Protein AF-A0A554LM55-F1 (afdb_monomer_lite)

Structure (mmCIF, N/CA/C/O backbone):
data_AF-A0A554LM55-F1
#
_entry.id   AF-A0A554LM55-F1
#
loop_
_atom_site.group_PDB
_atom_site.id
_atom_site.type_symbol
_atom_site.label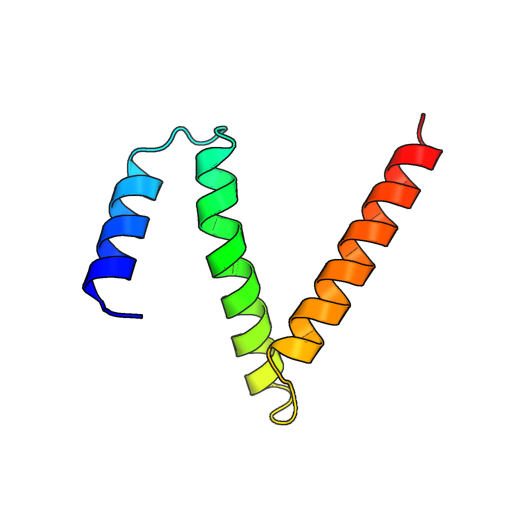_atom_id
_atom_site.label_alt_id
_atom_site.label_comp_id
_atom_site.label_asym_id
_atom_site.label_entity_id
_atom_site.label_seq_id
_atom_site.pdbx_PDB_ins_code
_atom_site.Cartn_x
_atom_site.Cartn_y
_atom_site.Cartn_z
_atom_site.occupancy
_atom_site.B_iso_or_equiv
_atom_site.auth_seq_id
_atom_site.auth_comp_id
_atom_site.auth_asym_id
_atom_site.auth_atom_id
_atom_site.pdbx_PDB_model_num
ATOM 1 N N . MET A 1 1 ? 0.273 -13.263 1.636 1.00 59.12 1 MET A N 1
ATOM 2 C CA . MET A 1 1 ? -0.451 -12.860 2.871 1.00 59.12 1 MET A CA 1
ATOM 3 C C . MET A 1 1 ? -1.572 -13.856 3.060 1.00 59.12 1 MET A C 1
ATOM 5 O O . MET A 1 1 ? -2.271 -14.085 2.087 1.00 59.12 1 MET A O 1
ATOM 9 N N . SER A 1 2 ? -1.739 -14.444 4.245 1.00 77.56 2 SER A N 1
ATOM 10 C CA . SER A 1 2 ? -2.904 -15.299 4.501 1.00 77.56 2 SER A CA 1
ATOM 11 C C . SER A 1 2 ? -4.166 -14.444 4.656 1.00 77.56 2 SER A C 1
ATOM 13 O O . SER A 1 2 ? -4.095 -13.309 5.141 1.00 77.56 2 SER A O 1
ATOM 15 N N . ASN A 1 3 ? -5.323 -14.996 4.291 1.00 74.25 3 ASN A N 1
ATOM 16 C CA . ASN A 1 3 ? -6.624 -14.333 4.440 1.00 74.25 3 ASN A CA 1
ATOM 17 C C . ASN A 1 3 ? -6.897 -13.901 5.895 1.00 74.25 3 ASN A C 1
ATOM 19 O O . ASN A 1 3 ? -7.459 -12.835 6.135 1.00 74.25 3 ASN A O 1
ATOM 23 N N . THR A 1 4 ? -6.383 -14.653 6.874 1.00 81.44 4 THR A N 1
ATOM 24 C CA . THR A 1 4 ? -6.427 -14.324 8.309 1.00 81.44 4 THR A CA 1
ATOM 25 C C . THR A 1 4 ? -5.692 -13.033 8.679 1.00 81.44 4 THR A C 1
ATOM 27 O O . THR A 1 4 ? -6.147 -12.286 9.549 1.00 81.44 4 THR A O 1
ATOM 30 N N . LYS A 1 5 ? -4.575 -12.707 8.015 1.00 76.88 5 LYS A N 1
ATOM 31 C CA . LYS A 1 5 ? -3.871 -11.435 8.258 1.00 76.88 5 LYS A CA 1
ATOM 32 C C . LYS A 1 5 ? -4.684 -10.244 7.748 1.00 76.88 5 LYS A C 1
ATOM 34 O O . LYS A 1 5 ? -4.718 -9.210 8.408 1.00 76.88 5 LYS A O 1
ATOM 39 N N . ILE A 1 6 ? -5.365 -10.401 6.613 1.00 73.50 6 ILE A N 1
ATOM 40 C CA . ILE A 1 6 ? -6.178 -9.343 5.998 1.00 73.50 6 ILE A CA 1
ATOM 41 C C . ILE A 1 6 ? -7.391 -9.020 6.876 1.00 73.50 6 ILE A C 1
ATOM 43 O O . ILE A 1 6 ? -7.604 -7.857 7.219 1.00 73.50 6 ILE A O 1
ATOM 47 N N . THR A 1 7 ? -8.137 -10.036 7.317 1.00 83.25 7 THR A N 1
ATOM 48 C CA . THR A 1 7 ? -9.307 -9.845 8.192 1.00 83.25 7 THR A CA 1
ATOM 49 C C . THR A 1 7 ? -8.929 -9.236 9.540 1.00 83.25 7 THR A C 1
ATOM 51 O O . THR A 1 7 ? -9.644 -8.379 10.058 1.00 83.25 7 THR A O 1
ATOM 5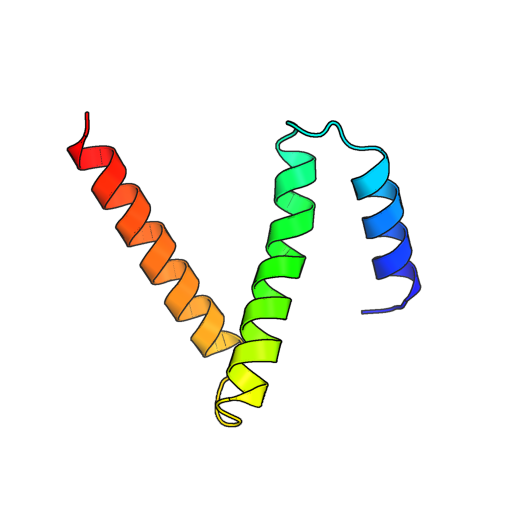4 N N . THR A 1 8 ? -7.772 -9.605 10.090 1.00 85.88 8 THR A N 1
ATOM 55 C CA . THR A 1 8 ? -7.260 -9.017 11.336 1.00 85.88 8 THR A CA 1
ATOM 56 C C . THR A 1 8 ? -6.926 -7.532 11.176 1.00 85.88 8 THR A C 1
ATOM 58 O O . THR A 1 8 ? -7.262 -6.730 12.048 1.00 85.88 8 THR A O 1
ATOM 61 N N . ILE A 1 9 ? -6.285 -7.146 10.069 1.00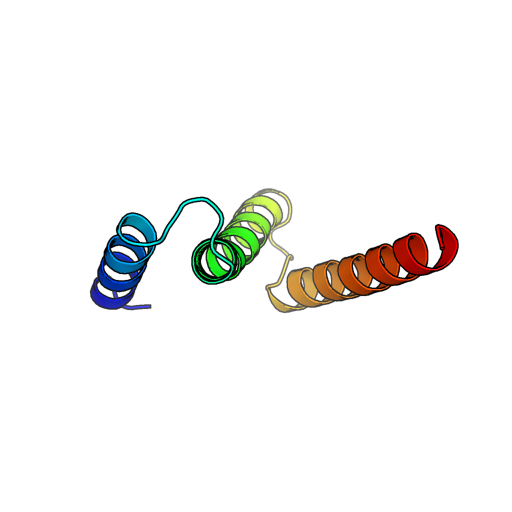 81.50 9 ILE A N 1
ATOM 62 C CA . ILE A 1 9 ? -5.976 -5.739 9.776 1.00 81.50 9 ILE A CA 1
ATOM 63 C C . ILE A 1 9 ? -7.268 -4.938 9.593 1.00 81.50 9 ILE A C 1
ATOM 65 O O . ILE A 1 9 ? -7.393 -3.866 10.180 1.00 81.50 9 ILE A O 1
ATOM 69 N N . LEU A 1 10 ? -8.253 -5.482 8.870 1.00 82.69 10 LEU A N 1
ATOM 70 C CA . LEU A 1 10 ? -9.547 -4.829 8.658 1.00 82.69 10 LEU A CA 1
ATOM 71 C C . LEU A 1 10 ? -10.300 -4.590 9.977 1.00 82.69 10 LEU A C 1
ATOM 73 O O . LEU A 1 10 ? -10.754 -3.477 10.230 1.00 82.69 10 LEU A O 1
ATOM 77 N N . LYS A 1 11 ? -10.366 -5.597 10.859 1.00 88.38 11 LYS A N 1
ATOM 78 C CA . LYS A 1 11 ? -10.989 -5.458 12.188 1.00 88.38 11 LYS A CA 1
ATOM 79 C C . LYS A 1 11 ? -10.293 -4.396 13.041 1.00 88.38 11 LYS A C 1
ATOM 81 O O . LYS A 1 11 ? -10.954 -3.628 13.735 1.00 88.38 11 LYS A O 1
ATOM 86 N N . LYS A 1 12 ? -8.956 -4.340 13.004 1.00 86.25 12 LYS A N 1
ATOM 87 C CA . LYS A 1 12 ? -8.183 -3.316 13.728 1.00 86.25 12 LYS A CA 1
ATOM 88 C C . LYS A 1 12 ? -8.448 -1.921 13.165 1.00 86.25 12 LYS A C 1
ATOM 90 O O . LYS A 1 12 ? -8.701 -1.002 13.939 1.00 86.25 12 LYS A O 1
ATOM 95 N N . TYR A 1 13 ? -8.467 -1.790 11.840 1.00 83.81 13 TYR A N 1
ATOM 96 C CA . TYR A 1 13 ? -8.788 -0.553 11.134 1.00 83.81 13 TYR A CA 1
ATOM 97 C C . TYR A 1 13 ? -10.174 -0.002 11.515 1.00 83.81 13 TYR A C 1
ATOM 99 O O . TYR A 1 13 ? -10.284 1.163 11.890 1.00 83.81 13 TYR A O 1
ATOM 107 N N . GLN A 1 14 ? -11.213 -0.846 11.508 1.00 86.75 14 GLN A N 1
ATOM 108 C CA . GLN A 1 14 ? -12.585 -0.449 11.862 1.00 86.75 14 GLN A CA 1
ATOM 109 C C . GLN A 1 14 ? -12.698 0.108 13.288 1.00 86.75 14 GLN A C 1
ATOM 111 O O . GLN A 1 14 ? -13.454 1.044 13.525 1.00 86.75 14 GLN A O 1
ATOM 116 N N . LYS A 1 15 ? -11.914 -0.432 14.228 1.00 88.75 15 LYS A N 1
ATOM 117 C CA . LYS A 1 15 ? -11.886 0.015 15.629 1.00 88.75 15 LYS A CA 1
ATOM 118 C C . LYS A 1 15 ? -11.036 1.266 15.864 1.00 88.75 15 LYS A C 1
ATOM 120 O O . LYS A 1 15 ? -11.015 1.783 16.976 1.00 88.75 15 LYS A O 1
ATOM 125 N N . THR A 1 16 ? -10.280 1.737 14.869 1.00 88.06 16 THR A N 1
ATOM 126 C CA . THR A 1 16 ? -9.383 2.883 15.058 1.00 88.06 16 THR A CA 1
ATOM 127 C C . THR A 1 16 ? -10.109 4.200 14.789 1.00 88.06 16 THR A C 1
ATOM 129 O O . THR A 1 16 ? -10.808 4.326 13.783 1.00 88.06 16 THR A O 1
ATOM 132 N N . SER A 1 17 ? -9.889 5.210 15.639 1.00 86.50 17 SER A N 1
ATOM 133 C CA . SER A 1 17 ? -10.471 6.549 15.452 1.00 86.50 17 SER A CA 1
ATOM 134 C C . SER A 1 17 ? -10.150 7.118 1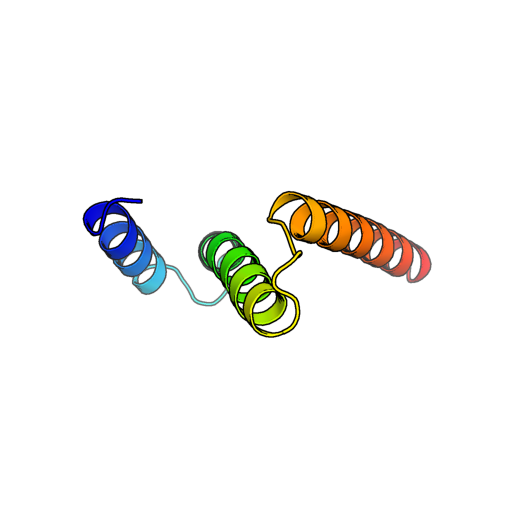4.055 1.00 86.50 17 SER A C 1
ATOM 136 O O . SER A 1 17 ? -9.003 6.963 13.603 1.00 86.50 17 SER A O 1
ATOM 138 N N . PRO A 1 18 ? -11.121 7.775 13.379 1.00 79.56 18 PRO A N 1
ATOM 139 C CA . PRO A 1 18 ? -10.966 8.351 12.039 1.00 79.56 18 PRO A CA 1
ATOM 140 C C . PRO A 1 18 ? -9.700 9.197 11.857 1.00 79.56 18 PRO A C 1
ATOM 142 O O . PRO A 1 18 ? -9.010 9.059 10.851 1.00 79.56 18 PRO A O 1
ATOM 145 N N . ASN A 1 19 ? -9.335 9.985 12.871 1.00 79.88 19 ASN A N 1
ATOM 146 C CA . ASN A 1 19 ? -8.210 10.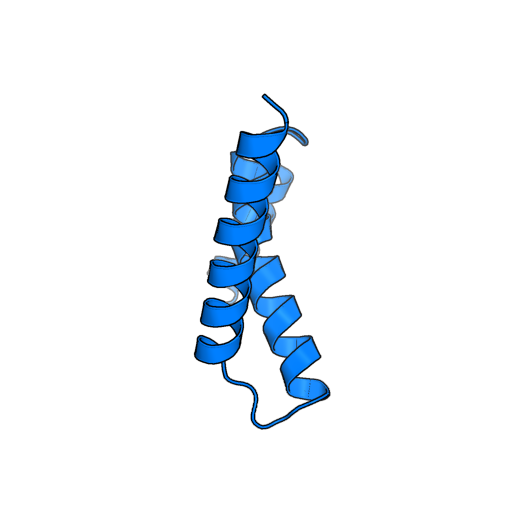925 12.805 1.00 79.88 19 ASN A CA 1
ATOM 147 C C . ASN A 1 19 ? -6.896 10.366 13.377 1.00 79.88 19 ASN A C 1
ATOM 149 O O . ASN A 1 19 ? -5.893 11.073 13.467 1.00 79.88 19 ASN A O 1
ATOM 153 N N . SER A 1 20 ? -6.865 9.092 13.777 1.00 84.31 20 SER A N 1
ATOM 154 C CA . SER A 1 20 ? -5.678 8.511 14.410 1.00 84.31 20 SER A CA 1
ATOM 155 C C . SER A 1 20 ? -4.547 8.227 13.411 1.00 84.31 20 SER A C 1
ATOM 157 O O . SER A 1 20 ? -4.763 7.706 12.313 1.00 84.31 20 SER A O 1
ATOM 159 N N . LYS A 1 21 ? -3.296 8.459 13.837 1.00 81.62 21 LYS A N 1
ATOM 160 C CA . LYS A 1 21 ? -2.092 8.071 13.071 1.00 81.62 21 LYS A CA 1
ATOM 161 C C . LYS A 1 21 ? -2.081 6.572 12.730 1.00 81.62 21 LYS A C 1
ATOM 163 O O . LYS A 1 21 ? -1.682 6.189 11.632 1.00 81.62 21 LYS A O 1
ATOM 168 N N . ARG A 1 22 ? -2.592 5.718 13.630 1.00 81.56 22 ARG A N 1
ATOM 169 C CA . ARG A 1 22 ? -2.745 4.270 13.388 1.00 81.56 22 ARG A CA 1
ATOM 170 C C . ARG A 1 22 ? -3.658 3.974 12.201 1.00 81.56 22 ARG A C 1
ATOM 172 O O . ARG A 1 22 ? -3.308 3.126 11.386 1.00 81.56 22 ARG A O 1
ATOM 179 N N . ARG A 1 23 ? -4.777 4.691 12.056 1.00 81.81 23 ARG A N 1
ATOM 180 C CA . ARG A 1 23 ? -5.696 4.496 10.928 1.00 81.81 23 ARG A CA 1
ATOM 181 C C . ARG A 1 23 ? -5.018 4.805 9.594 1.00 81.81 23 ARG A C 1
ATOM 183 O O . ARG A 1 23 ? -5.089 3.988 8.681 1.00 81.81 23 ARG A O 1
ATOM 190 N N . LYS A 1 24 ? -4.263 5.908 9.530 1.00 79.75 24 LYS A N 1
ATOM 191 C CA . LYS A 1 24 ? -3.429 6.262 8.366 1.00 79.75 24 LYS A CA 1
ATOM 192 C C . LYS A 1 24 ? -2.381 5.183 8.054 1.00 79.75 24 LYS A C 1
ATOM 194 O O . LYS A 1 24 ? -2.195 4.825 6.896 1.00 79.75 24 LYS A O 1
ATOM 199 N N . SER A 1 25 ? -1.749 4.588 9.072 1.00 80.38 25 SER A N 1
ATOM 200 C CA . SER A 1 25 ? -0.768 3.510 8.848 1.00 80.38 25 SER A CA 1
ATOM 201 C C . SER A 1 25 ? -1.369 2.223 8.270 1.00 80.38 25 SER A C 1
ATOM 203 O O . SER A 1 25 ? -0.674 1.499 7.562 1.00 80.38 25 SER A O 1
ATOM 205 N N . TYR A 1 26 ? -2.650 1.931 8.528 1.00 78.12 26 TYR A N 1
ATOM 206 C CA . TYR A 1 26 ? -3.311 0.779 7.907 1.00 78.12 26 TYR A CA 1
ATOM 207 C C . TYR A 1 26 ? -3.551 1.000 6.410 1.00 78.12 26 TYR A C 1
ATOM 209 O O . TYR A 1 26 ? -3.489 0.044 5.636 1.00 78.12 26 TYR A O 1
ATOM 217 N N . PHE A 1 27 ? -3.763 2.252 5.997 1.00 76.19 27 PHE A N 1
ATOM 218 C CA . PHE A 1 27 ? -3.950 2.607 4.595 1.00 76.19 27 PHE A CA 1
ATOM 219 C C . PHE A 1 27 ? -2.662 2.603 3.784 1.00 76.19 27 PHE A C 1
ATOM 221 O O . PHE A 1 27 ? -2.695 2.152 2.647 1.00 76.19 27 PHE A O 1
ATOM 228 N N . SER A 1 28 ? -1.520 2.987 4.353 1.00 77.62 28 SER A N 1
ATOM 229 C CA . SER A 1 28 ? -0.271 3.098 3.580 1.00 77.62 28 SER A CA 1
ATOM 230 C C . SER A 1 28 ? 0.144 1.785 2.892 1.00 77.62 28 SER A C 1
ATOM 232 O O . SER A 1 28 ? 0.605 1.772 1.747 1.00 77.62 28 SER A O 1
ATOM 234 N N . ALA A 1 29 ? -0.067 0.644 3.559 1.00 74.75 29 ALA A N 1
ATOM 235 C CA . ALA A 1 29 ? 0.203 -0.674 2.989 1.00 74.75 29 ALA A CA 1
ATOM 236 C C . ALA A 1 29 ? -0.800 -1.059 1.887 1.00 74.75 29 ALA A C 1
ATOM 238 O O . ALA A 1 29 ? -0.446 -1.780 0.949 1.00 74.75 29 ALA A O 1
ATOM 239 N N . PHE A 1 30 ? -2.046 -0.598 2.010 1.00 80.44 30 PHE A N 1
ATOM 240 C CA . PHE A 1 30 ? -3.093 -0.809 1.018 1.00 80.44 30 PHE A CA 1
ATOM 241 C C . PHE A 1 30 ? -2.869 0.072 -0.216 1.00 80.44 30 PHE A C 1
ATOM 243 O O . PHE A 1 30 ? -2.815 -0.451 -1.325 1.00 80.44 30 PHE A O 1
ATOM 250 N N . GLU A 1 31 ? -2.634 1.369 -0.022 1.00 84.38 31 GLU A N 1
ATOM 251 C CA . GLU A 1 31 ? -2.355 2.354 -1.070 1.00 84.38 31 GLU A CA 1
ATOM 252 C C . GLU A 1 31 ? -1.191 1.916 -1.954 1.00 84.38 31 GLU A C 1
ATOM 254 O O . GLU A 1 31 ? -1.345 1.811 -3.169 1.00 84.38 31 GLU A O 1
ATOM 259 N N . LYS A 1 32 ? -0.049 1.544 -1.359 1.00 87.44 32 LYS A N 1
ATOM 260 C CA . LYS A 1 32 ? 1.112 1.066 -2.126 1.00 87.44 32 LYS A CA 1
ATOM 261 C C . LYS A 1 32 ? 0.765 -0.133 -3.016 1.00 87.44 32 LYS A C 1
ATOM 263 O O . LYS A 1 32 ? 1.218 -0.211 -4.158 1.00 87.44 32 LYS A O 1
ATOM 268 N N . LYS A 1 33 ? -0.029 -1.080 -2.509 1.00 87.62 33 LYS A N 1
ATOM 269 C CA . LYS A 1 33 ? -0.454 -2.251 -3.289 1.00 87.62 33 LYS A CA 1
ATOM 270 C C . LYS A 1 33 ? -1.445 -1.893 -4.384 1.00 87.62 33 LYS A C 1
ATOM 272 O O . LYS A 1 33 ? -1.362 -2.491 -5.452 1.00 87.62 33 LYS A O 1
ATOM 277 N N . MET A 1 34 ? -2.366 -0.972 -4.119 1.00 90.38 34 MET A N 1
ATOM 278 C CA . MET A 1 34 ? -3.308 -0.487 -5.121 1.00 90.38 34 MET A CA 1
ATOM 279 C C . MET A 1 34 ? -2.564 0.187 -6.267 1.00 90.38 34 MET A C 1
ATOM 281 O O . MET A 1 34 ? -2.743 -0.238 -7.400 1.00 90.38 34 MET A O 1
ATOM 285 N N . ILE A 1 35 ? -1.642 1.105 -5.960 1.00 92.81 35 ILE A N 1
ATOM 286 C CA . ILE A 1 35 ? -0.790 1.771 -6.955 1.00 92.81 35 ILE A CA 1
ATOM 287 C C . ILE A 1 35 ? -0.032 0.743 -7.792 1.00 92.81 35 ILE A C 1
ATOM 289 O O . ILE A 1 35 ? -0.028 0.832 -9.014 1.00 92.81 35 ILE A O 1
ATOM 293 N N . TYR A 1 36 ? 0.586 -0.263 -7.164 1.00 94.81 36 TYR A N 1
ATOM 294 C CA . TYR A 1 36 ? 1.261 -1.324 -7.914 1.00 94.81 36 TYR A CA 1
ATOM 295 C C . TYR A 1 36 ? 0.306 -2.095 -8.826 1.00 94.81 36 TYR A C 1
ATOM 297 O O . TYR A 1 36 ? 0.645 -2.353 -9.972 1.00 94.81 36 TYR A O 1
ATOM 305 N N . ARG A 1 37 ? -0.877 -2.481 -8.340 1.00 93.81 37 ARG A N 1
ATOM 306 C CA . ARG A 1 37 ? -1.838 -3.252 -9.137 1.00 93.81 37 ARG A CA 1
ATOM 307 C C . ARG A 1 37 ? -2.328 -2.465 -10.347 1.00 93.81 37 ARG A C 1
ATOM 309 O O . ARG A 1 37 ? -2.302 -3.018 -11.437 1.00 93.81 37 ARG A O 1
ATOM 316 N N . THR A 1 38 ? -2.708 -1.203 -10.162 1.00 94.56 38 THR A N 1
ATOM 317 C CA . THR A 1 38 ? -3.192 -0.343 -11.253 1.00 94.56 38 THR A CA 1
ATOM 318 C C . THR A 1 38 ? -2.084 -0.028 -12.260 1.00 94.56 38 THR A C 1
ATOM 320 O O . THR A 1 38 ? -2.271 -0.159 -13.464 1.00 94.56 38 THR A O 1
ATOM 323 N N . THR A 1 39 ? -0.872 0.279 -11.793 1.00 93.50 39 THR A N 1
ATOM 324 C CA . THR A 1 39 ? 0.263 0.511 -12.707 1.00 93.50 39 THR A CA 1
ATOM 325 C C . THR A 1 39 ? 0.723 -0.760 -13.414 1.00 93.50 39 THR A C 1
ATOM 327 O O . THR A 1 39 ? 1.190 -0.692 -14.544 1.00 93.50 39 THR A O 1
ATOM 330 N N . LYS A 1 40 ? 0.582 -1.935 -12.791 1.00 94.56 40 LYS A N 1
ATOM 331 C CA . LYS A 1 40 ? 0.889 -3.223 -13.424 1.00 94.56 40 LYS A CA 1
ATOM 332 C C . LYS A 1 40 ? -0.116 -3.584 -14.514 1.00 94.56 40 LYS A C 1
ATOM 334 O O . LYS A 1 40 ? 0.291 -4.192 -15.499 1.00 94.56 40 LYS A O 1
ATOM 339 N N . THR A 1 41 ? -1.396 -3.239 -14.341 1.00 94.38 41 THR A N 1
ATOM 340 C CA . THR A 1 41 ? -2.412 -3.464 -15.380 1.00 94.38 41 THR A CA 1
ATOM 341 C C . THR A 1 41 ? -2.159 -2.607 -16.613 1.00 94.38 41 THR A C 1
ATOM 343 O O . THR A 1 41 ? -2.323 -3.095 -17.722 1.00 94.38 41 THR A O 1
ATOM 346 N N . GLU A 1 42 ? -1.706 -1.367 -16.430 1.00 94.12 42 GLU A N 1
ATOM 347 C CA . GLU A 1 42 ? -1.389 -0.454 -17.538 1.00 94.12 42 GLU A CA 1
ATOM 348 C C . GLU A 1 42 ? -0.002 -0.722 -18.140 1.00 94.12 42 GLU A C 1
ATOM 350 O O . GLU A 1 42 ? 0.197 -0.612 -19.345 1.00 94.12 42 GLU A O 1
ATOM 355 N N . ASN A 1 43 ? 0.967 -1.102 -17.306 1.00 94.94 43 ASN A N 1
ATOM 356 C CA . ASN A 1 43 ? 2.323 -1.433 -17.717 1.00 94.94 43 ASN A CA 1
ATOM 357 C C . ASN A 1 43 ? 2.795 -2.733 -17.036 1.00 94.94 43 ASN A C 1
ATOM 359 O O . ASN A 1 43 ? 3.335 -2.699 -15.917 1.00 94.94 43 ASN A O 1
ATOM 363 N N . PRO A 1 44 ? 2.680 -3.881 -17.730 1.00 95.00 44 PRO A N 1
ATOM 364 C CA . PRO A 1 44 ? 3.066 -5.188 -17.209 1.00 95.00 44 PRO A CA 1
ATOM 365 C C . PRO A 1 44 ? 4.547 -5.327 -16.844 1.00 95.00 44 PRO A C 1
ATOM 367 O O . PRO A 1 44 ? 4.890 -6.240 -16.099 1.00 95.00 44 PRO A O 1
ATOM 370 N N . SER A 1 45 ? 5.441 -4.441 -17.293 1.00 95.75 45 SER A N 1
ATOM 371 C CA . SER A 1 45 ? 6.854 -4.459 -16.874 1.00 95.75 45 SER A CA 1
ATOM 372 C C . SER A 1 45 ? 7.074 -3.867 -15.474 1.00 95.75 45 SER A C 1
ATOM 374 O O . SER A 1 45 ? 8.126 -4.066 -14.864 1.00 95.75 45 SER A O 1
ATOM 376 N N . THR A 1 46 ? 6.066 -3.188 -14.914 1.00 95.12 46 THR A N 1
ATOM 377 C CA . THR A 1 46 ? 6.169 -2.526 -13.610 1.00 95.12 46 THR A CA 1
ATOM 378 C C . THR A 1 46 ? 6.490 -3.528 -12.503 1.00 95.12 46 THR A C 1
ATOM 380 O O . THR A 1 46 ? 5.869 -4.589 -12.378 1.00 95.12 46 THR A O 1
ATOM 383 N N . SER A 1 47 ? 7.455 -3.177 -11.655 1.00 95.88 47 SER A N 1
ATOM 384 C CA . SER A 1 47 ? 7.828 -3.941 -10.466 1.00 95.88 47 SER A CA 1
ATOM 385 C C . SER A 1 47 ? 7.468 -3.174 -9.194 1.00 95.88 47 SER A C 1
ATOM 387 O O . SER A 1 47 ? 7.384 -1.942 -9.185 1.00 95.88 47 SER A O 1
ATOM 389 N N . MET A 1 48 ? 7.299 -3.894 -8.083 1.00 93.19 48 MET A N 1
ATOM 390 C CA . MET A 1 48 ? 7.073 -3.264 -6.778 1.00 93.19 48 MET A CA 1
ATOM 391 C C . MET A 1 48 ? 8.262 -2.374 -6.369 1.00 93.19 48 MET A C 1
ATOM 393 O O . MET A 1 48 ? 8.090 -1.355 -5.703 1.00 93.19 48 MET A O 1
ATOM 397 N N . GLN A 1 49 ? 9.475 -2.731 -6.793 1.00 95.12 49 GLN A N 1
ATOM 398 C CA . GLN A 1 49 ? 10.702 -1.973 -6.573 1.00 95.12 49 GLN A CA 1
ATOM 399 C C . GLN A 1 49 ? 10.639 -0.608 -7.269 1.00 95.12 49 GLN A C 1
ATOM 401 O O . GLN A 1 49 ? 10.959 0.407 -6.647 1.00 95.12 49 GLN A O 1
ATOM 406 N N . THR A 1 50 ? 10.157 -0.562 -8.514 1.00 94.69 50 THR A N 1
ATOM 407 C CA . THR A 1 50 ? 9.951 0.689 -9.260 1.00 94.69 50 THR A CA 1
ATOM 408 C C . THR A 1 50 ? 8.957 1.598 -8.540 1.00 94.69 50 THR A C 1
ATOM 410 O O . THR A 1 50 ? 9.262 2.763 -8.285 1.00 94.69 50 THR A O 1
ATOM 413 N N . VAL A 1 51 ? 7.811 1.051 -8.118 1.00 93.19 51 VAL A N 1
ATOM 414 C CA . VAL A 1 51 ? 6.792 1.791 -7.350 1.00 93.19 51 VAL A CA 1
ATOM 415 C C . VAL A 1 51 ? 7.381 2.352 -6.053 1.00 93.19 51 VAL A C 1
ATOM 417 O O . VAL A 1 51 ? 7.212 3.531 -5.747 1.00 93.19 51 VAL A O 1
ATOM 420 N N . ASN A 1 52 ? 8.143 1.545 -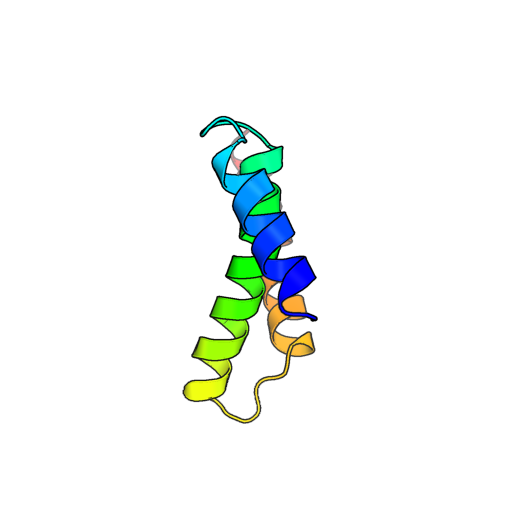5.309 1.00 93.38 52 ASN A N 1
ATOM 421 C CA . ASN A 1 52 ? 8.812 1.986 -4.083 1.00 93.38 52 ASN A CA 1
ATOM 422 C C . ASN A 1 52 ? 9.778 3.154 -4.326 1.00 93.38 52 ASN A C 1
ATOM 424 O O . ASN A 1 52 ? 9.810 4.093 -3.529 1.00 93.38 52 ASN A O 1
ATOM 428 N N . LYS A 1 53 ? 10.554 3.105 -5.415 1.00 94.88 53 LYS A N 1
ATOM 429 C CA . LYS A 1 53 ? 11.510 4.159 -5.779 1.00 94.88 53 LYS A CA 1
ATOM 430 C C . LYS A 1 53 ? 10.796 5.479 -6.080 1.00 94.88 53 LYS A C 1
ATOM 432 O O . LYS A 1 53 ? 11.221 6.522 -5.585 1.00 94.88 53 LYS A O 1
ATOM 437 N N . VAL A 1 54 ? 9.694 5.429 -6.830 1.00 92.75 54 VAL A N 1
ATOM 438 C CA . VAL A 1 54 ? 8.883 6.612 -7.167 1.00 92.75 54 VAL A CA 1
ATOM 439 C C . VAL A 1 54 ? 8.247 7.218 -5.918 1.00 92.75 54 VAL A C 1
ATOM 441 O O . VAL A 1 54 ? 8.410 8.411 -5.675 1.00 92.75 54 VAL A O 1
ATOM 444 N N . LEU A 1 55 ? 7.595 6.404 -5.082 1.00 91.19 55 LEU A N 1
ATOM 445 C CA . LEU A 1 55 ? 6.965 6.881 -3.846 1.00 91.19 55 LEU A CA 1
ATOM 446 C C . LEU A 1 55 ? 7.979 7.520 -2.888 1.00 91.19 55 LEU A C 1
ATOM 448 O O . LEU A 1 55 ? 7.687 8.549 -2.287 1.00 91.19 55 LEU A O 1
ATOM 452 N N . ARG A 1 56 ? 9.192 6.958 -2.783 1.00 92.12 56 ARG A N 1
ATOM 453 C CA . ARG A 1 56 ? 10.269 7.550 -1.977 1.00 92.12 56 ARG A CA 1
ATOM 454 C C . ARG A 1 56 ? 10.706 8.908 -2.527 1.00 92.12 56 ARG A C 1
ATOM 456 O O . ARG A 1 56 ? 10.857 9.844 -1.752 1.00 92.12 56 ARG A O 1
ATOM 463 N N . LYS A 1 57 ? 10.875 9.029 -3.849 1.00 93.44 57 LYS A N 1
ATOM 464 C CA . LYS A 1 57 ? 11.242 10.298 -4.500 1.00 93.44 57 LYS A CA 1
ATOM 465 C C . LYS A 1 57 ? 10.161 11.369 -4.308 1.00 93.44 57 LYS A C 1
ATOM 467 O O . LYS A 1 57 ? 10.491 12.523 -4.063 1.00 93.44 57 LYS A O 1
ATOM 472 N N . LEU A 1 58 ? 8.885 10.985 -4.378 1.00 89.62 58 LEU A N 1
ATOM 473 C CA . LEU A 1 58 ? 7.760 11.885 -4.111 1.00 89.62 58 LEU A CA 1
ATOM 474 C C . LEU A 1 58 ? 7.732 12.359 -2.657 1.00 89.62 58 LEU A C 1
ATOM 476 O O . LEU A 1 58 ? 7.558 13.549 -2.426 1.00 89.62 58 LEU A O 1
ATOM 480 N N . ALA A 1 59 ? 7.948 11.462 -1.691 1.00 87.19 59 ALA A N 1
ATOM 481 C CA . ALA A 1 59 ? 7.982 11.825 -0.275 1.00 87.19 59 ALA A CA 1
ATOM 482 C C . ALA A 1 59 ? 9.085 12.849 0.038 1.00 87.19 59 ALA A C 1
ATOM 484 O O . ALA A 1 59 ? 8.826 13.827 0.731 1.00 87.19 59 ALA A O 1
ATOM 485 N N . VAL A 1 60 ? 10.286 12.664 -0.526 1.00 89.31 60 VAL A N 1
ATOM 486 C CA . VAL A 1 60 ? 11.392 13.630 -0.392 1.00 89.31 60 VAL A CA 1
ATOM 487 C C . VAL A 1 60 ? 10.998 14.989 -0.975 1.00 89.31 60 VAL A C 1
ATOM 489 O O . VAL A 1 60 ? 11.103 15.999 -0.290 1.00 89.31 60 VAL A O 1
ATOM 492 N N . LYS A 1 61 ? 10.449 15.006 -2.196 1.00 88.06 61 LYS A N 1
ATOM 493 C CA . LYS A 1 61 ? 10.046 16.245 -2.874 1.00 88.06 61 LYS A CA 1
ATOM 494 C C . LYS A 1 61 ? 8.930 17.002 -2.142 1.00 88.06 61 LYS A C 1
ATOM 496 O O . LYS A 1 61 ? 8.884 18.226 -2.188 1.00 88.06 61 LYS A O 1
ATOM 501 N N . LEU A 1 62 ? 8.004 16.287 -1.503 1.00 84.81 62 LEU A N 1
ATOM 502 C CA . LEU A 1 62 ? 6.951 16.904 -0.692 1.00 84.81 62 LEU A CA 1
ATOM 503 C C . LEU A 1 62 ? 7.529 17.552 0.570 1.00 84.81 62 LEU A C 1
ATOM 505 O O . LEU A 1 62 ? 7.171 18.685 0.868 1.00 84.81 62 LEU A O 1
ATOM 509 N N . ASN A 1 63 ? 8.468 16.882 1.240 1.00 80.38 63 ASN A N 1
ATOM 510 C CA . ASN A 1 63 ? 9.138 17.409 2.429 1.00 80.38 63 ASN A CA 1
ATOM 511 C C . ASN A 1 63 ? 9.995 18.651 2.117 1.00 80.38 63 ASN A C 1
ATOM 513 O O . ASN A 1 63 ? 9.975 19.625 2.857 1.00 80.38 63 ASN A O 1
ATOM 517 N N . GLU A 1 64 ? 10.703 18.654 0.983 1.00 77.62 64 GLU A N 1
ATOM 518 C CA . GLU A 1 64 ? 11.437 19.835 0.495 1.00 77.62 64 GLU A CA 1
ATOM 519 C C . GLU A 1 64 ? 10.508 21.031 0.231 1.00 77.62 64 GLU A C 1
ATOM 521 O O . GLU A 1 64 ? 10.878 22.176 0.472 1.00 77.62 64 GLU A O 1
ATOM 526 N N . LYS A 1 65 ? 9.290 20.772 -0.257 1.00 72.94 65 LYS A N 1
ATOM 527 C CA . LYS A 1 65 ? 8.304 21.812 -0.569 1.00 72.94 65 LYS A CA 1
ATOM 528 C C . LYS A 1 65 ? 7.598 22.361 0.676 1.00 72.94 65 LYS A C 1
ATOM 530 O O . LYS A 1 65 ? 7.178 23.515 0.649 1.00 72.94 65 LYS A O 1
ATOM 535 N N . GLU A 1 66 ? 7.448 21.555 1.727 1.00 66.94 66 GLU A N 1
ATOM 536 C CA . GLU A 1 66 ? 6.981 22.021 3.042 1.00 66.94 66 GLU A CA 1
ATOM 537 C C . GLU A 1 66 ? 8.033 22.916 3.707 1.00 66.94 66 GLU A C 1
ATOM 539 O O . GLU A 1 66 ? 7.692 24.023 4.099 1.00 66.94 66 GLU A O 1
ATOM 544 N N . ASN A 1 67 ? 9.313 22.529 3.684 1.00 61.72 67 ASN A N 1
ATOM 545 C CA . ASN A 1 67 ? 10.407 23.330 4.254 1.00 61.72 67 ASN A CA 1
ATOM 546 C C . ASN A 1 67 ? 10.652 24.689 3.560 1.00 61.72 67 ASN A C 1
ATOM 548 O O . ASN A 1 67 ? 11.379 25.511 4.100 1.00 61.72 67 ASN A O 1
ATOM 552 N N . TRP A 1 68 ? 10.111 24.926 2.359 1.00 53.34 68 TRP A N 1
ATOM 553 C CA . TRP A 1 68 ? 10.167 26.234 1.677 1.00 53.34 68 TRP A CA 1
ATOM 554 C C . TRP A 1 68 ? 9.004 27.169 2.066 1.00 53.34 68 TRP A C 1
ATOM 556 O O . TRP A 1 68 ? 8.992 28.338 1.688 1.00 53.34 68 TRP A O 1
ATOM 566 N N . ARG A 1 69 ? 7.971 26.648 2.741 1.00 54.53 69 ARG A N 1
ATOM 567 C CA . ARG A 1 69 ? 6.788 27.423 3.154 1.00 54.53 69 ARG A CA 1
ATOM 568 C C . ARG A 1 69 ? 6.874 27.977 4.580 1.00 54.53 69 ARG A C 1
ATOM 570 O O . ARG A 1 69 ? 5.985 28.754 4.927 1.00 54.53 69 ARG A O 1
ATOM 577 N N . ASP A 1 70 ? 7.897 27.590 5.338 1.00 48.62 70 ASP A N 1
ATOM 578 C CA . ASP A 1 70 ? 8.263 28.146 6.649 1.00 48.62 70 ASP A CA 1
ATOM 579 C C . ASP A 1 70 ? 9.327 29.245 6.489 1.00 48.62 70 ASP A C 1
ATOM 581 O O . ASP A 1 70 ? 9.283 30.223 7.269 1.00 48.62 70 ASP A O 1
#

Organism: NCBI:txid2017148

Secondary structure (DSSP, 8-state):
--HHHHHHHHHHHHTS-TT-HHHHHHHHHHHHHHHHHHHHHH-TT--HHHHHHHHHHHHHHHHHHHTT--

Radius of gyration: 15.41 Å; chains: 1; bounding box: 24×43×33 Å

Sequence (70 aa):
MSNTKITTILKKYQKTSPNSKRRKSYFSAFEKKMIYRTTKTENPSTSMQTVNKVLRKLAVKLNEKENWRD

Foldseek 3Di:
DDPVVVVVLVVVLVPDDPPDPSNVVSVVVVVLVVVQVVVCVVPVVDDSVNSVVVVVVVVVVVVVVVVVVD

pLDDT: mean 84.12, std 10.6, range [48.62, 95.88]